Protein AF-M6JDD3-F1 (afdb_monomer_lite)

Foldseek 3Di:
DDDDPPVVVVVVCVVCPPDDPCLCPNPPHPVVVVVVVVVVVVVVVVVVVVVPPPPVNVVVVVVVVVVVVVD

Structure (mmCIF, N/CA/C/O backbone):
data_AF-M6JDD3-F1
#
_entry.id   AF-M6JDD3-F1
#
loop_
_atom_site.group_PDB
_atom_site.id
_atom_site.type_symbol
_atom_site.label_atom_id
_atom_site.label_alt_id
_atom_site.label_comp_id
_atom_site.label_asym_id
_atom_site.label_entity_id
_atom_site.label_seq_id
_atom_site.pdbx_PDB_ins_code
_atom_site.Cartn_x
_atom_site.Cartn_y
_atom_site.Cartn_z
_atom_site.occupancy
_atom_site.B_iso_or_equiv
_atom_site.auth_seq_id
_atom_site.auth_comp_id
_atom_site.auth_asym_id
_atom_site.auth_atom_id
_atom_site.pdbx_PDB_model_num
ATOM 1 N N . MET A 1 1 ? 10.069 23.859 24.177 1.00 37.94 1 MET A N 1
ATOM 2 C CA . MET A 1 1 ? 10.511 23.576 22.793 1.00 37.94 1 MET A CA 1
ATOM 3 C C . MET A 1 1 ? 9.574 22.531 22.199 1.00 37.94 1 MET A C 1
ATOM 5 O O . MET A 1 1 ? 9.815 21.342 22.361 1.00 37.94 1 MET A O 1
ATOM 9 N N . SER A 1 2 ? 8.453 22.951 21.607 1.00 55.41 2 SER A N 1
ATOM 10 C CA . SER A 1 2 ? 7.530 22.023 20.940 1.00 55.41 2 SER A CA 1
ATOM 11 C C . SER A 1 2 ? 8.161 21.587 19.621 1.00 55.41 2 SER A C 1
ATOM 13 O O . SER A 1 2 ? 8.508 22.441 18.807 1.00 55.41 2 SER A O 1
ATOM 15 N N . LYS A 1 3 ? 8.368 20.279 19.429 1.00 61.19 3 LYS A N 1
ATOM 16 C CA . LYS A 1 3 ? 8.832 19.730 18.145 1.00 61.19 3 LYS A CA 1
ATOM 17 C C . LYS A 1 3 ? 7.900 20.240 17.034 1.00 61.19 3 LYS A C 1
ATOM 19 O O . LYS A 1 3 ? 6.691 20.287 17.280 1.00 61.19 3 LYS A O 1
ATOM 24 N N . PRO A 1 4 ? 8.411 20.635 15.852 1.00 59.78 4 PRO A N 1
ATOM 25 C CA . PRO A 1 4 ? 7.542 20.981 14.735 1.00 59.78 4 PRO A CA 1
ATOM 26 C C . PRO A 1 4 ? 6.609 19.794 14.498 1.00 59.78 4 PRO A C 1
ATOM 28 O O . PRO A 1 4 ? 7.078 18.667 14.333 1.00 59.78 4 PRO A O 1
ATOM 31 N N . LYS A 1 5 ? 5.296 20.030 14.594 1.00 65.00 5 LYS A N 1
ATOM 32 C CA . LYS A 1 5 ? 4.287 18.994 14.370 1.00 65.00 5 LYS A CA 1
ATOM 33 C C . LYS A 1 5 ? 4.521 18.425 12.978 1.00 65.00 5 LYS A C 1
ATOM 35 O O . LYS A 1 5 ? 4.393 19.139 11.984 1.00 65.00 5 LYS A O 1
ATOM 40 N N . ASN A 1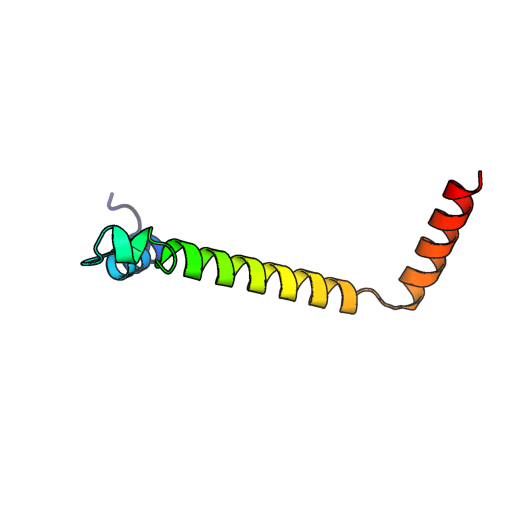 6 ? 4.925 17.163 12.919 1.00 84.31 6 ASN A N 1
ATOM 41 C CA . ASN A 1 6 ? 5.162 16.483 11.664 1.00 84.31 6 ASN A CA 1
ATOM 42 C C . ASN A 1 6 ? 3.796 16.204 11.026 1.00 84.31 6 ASN A C 1
ATOM 44 O O . ASN A 1 6 ? 3.116 15.246 11.382 1.00 84.31 6 ASN A O 1
ATOM 48 N N . GLN A 1 7 ? 3.372 17.082 10.117 1.00 85.56 7 GLN A N 1
ATOM 49 C CA . GLN A 1 7 ? 2.070 17.016 9.446 1.00 85.56 7 GLN A CA 1
ATOM 50 C C . GLN A 1 7 ? 1.831 15.649 8.784 1.00 85.56 7 GLN A C 1
ATOM 52 O O . GLN A 1 7 ? 0.707 15.154 8.763 1.00 85.56 7 GLN A O 1
ATOM 57 N N . VAL A 1 8 ? 2.900 15.009 8.302 1.00 85.31 8 VAL A N 1
ATOM 58 C CA . VAL A 1 8 ? 2.843 13.669 7.709 1.00 85.31 8 VAL A CA 1
ATOM 59 C C . VAL A 1 8 ? 2.455 12.619 8.749 1.00 85.31 8 VAL A C 1
ATOM 61 O O . VAL A 1 8 ? 1.636 11.751 8.462 1.00 85.31 8 VAL A O 1
ATOM 64 N N . GLU A 1 9 ? 2.995 12.705 9.965 1.00 86.44 9 GLU A N 1
ATOM 65 C CA . GLU A 1 9 ? 2.630 11.794 11.055 1.00 86.44 9 GLU A CA 1
ATOM 66 C C . GLU A 1 9 ? 1.176 11.993 11.489 1.00 86.44 9 GLU A C 1
ATOM 68 O O . GLU A 1 9 ? 0.478 11.010 11.711 1.00 86.44 9 GLU A O 1
ATOM 73 N N . GLU A 1 10 ? 0.681 13.233 11.553 1.00 89.56 10 GLU A N 1
ATOM 74 C CA . GLU A 1 10 ? -0.737 13.492 11.854 1.00 89.56 10 GLU A CA 1
ATOM 75 C C . GLU A 1 10 ? -1.664 12.898 10.789 1.00 89.56 10 GLU A C 1
ATOM 77 O O . GLU A 1 10 ? -2.644 12.236 11.123 1.00 89.56 10 GLU A O 1
ATOM 82 N N . GLN A 1 11 ? -1.332 13.068 9.509 1.00 89.19 11 GLN A N 1
ATOM 83 C CA . GLN A 1 11 ? -2.119 12.499 8.416 1.00 89.19 11 GLN A CA 1
ATOM 84 C C . GLN A 1 11 ? -2.093 10.967 8.417 1.00 89.19 11 GLN A C 1
ATOM 86 O O . GLN A 1 11 ? -3.124 10.342 8.178 1.00 89.19 11 GLN A O 1
ATOM 91 N N . LEU A 1 12 ? -0.940 10.355 8.708 1.00 86.81 12 LEU A N 1
ATOM 92 C CA . LEU A 1 12 ? -0.831 8.902 8.848 1.00 86.81 12 LEU A CA 1
ATOM 93 C C . LEU A 1 12 ? -1.639 8.395 10.043 1.00 86.81 12 LEU A C 1
ATOM 95 O O . LEU A 1 12 ? -2.351 7.401 9.916 1.00 86.81 12 LEU A O 1
ATOM 99 N N . ASN A 1 13 ? -1.581 9.095 11.175 1.00 89.56 13 ASN A N 1
ATOM 100 C CA . ASN A 1 13 ? -2.349 8.737 12.360 1.00 89.56 13 ASN A CA 1
ATOM 101 C C . ASN A 1 13 ? -3.853 8.796 12.090 1.00 89.56 13 ASN A C 1
ATOM 103 O O . ASN A 1 13 ? -4.548 7.839 12.415 1.00 89.56 13 ASN A O 1
ATOM 107 N N . GLU A 1 14 ? -4.357 9.847 11.437 1.00 91.38 14 GLU A N 1
ATOM 108 C CA . GLU A 1 14 ? -5.775 9.925 11.060 1.00 91.38 14 GLU A CA 1
ATOM 109 C C . GLU A 1 14 ? -6.171 8.853 10.030 1.00 91.38 14 GLU A C 1
ATOM 111 O O . GLU A 1 14 ? -7.280 8.331 10.090 1.00 91.38 14 GLU A O 1
ATOM 116 N N . LEU A 1 15 ? -5.263 8.455 9.132 1.00 87.88 15 LEU A N 1
ATOM 117 C CA . LEU A 1 15 ? -5.513 7.385 8.159 1.00 87.88 15 LEU A CA 1
ATOM 118 C C . LEU A 1 15 ? -5.625 5.992 8.810 1.00 87.88 15 LEU A C 1
ATOM 120 O O . LEU A 1 15 ? -6.327 5.120 8.293 1.00 87.88 15 LEU A O 1
ATOM 124 N N . ILE A 1 16 ? -4.910 5.769 9.916 1.00 91.06 16 ILE A N 1
ATOM 125 C CA . ILE A 1 16 ? -4.873 4.495 10.657 1.00 91.06 16 ILE A CA 1
ATOM 126 C C . ILE A 1 16 ? -5.971 4.444 11.731 1.00 91.06 16 ILE A C 1
ATOM 128 O O . ILE A 1 16 ? -6.440 3.368 12.103 1.00 91.06 16 ILE A O 1
ATOM 132 N N . LYS A 1 17 ? -6.400 5.603 12.229 1.00 92.88 17 LYS A N 1
ATOM 133 C CA . LYS A 1 17 ? -7.367 5.742 13.318 1.00 92.88 17 LYS A CA 1
ATOM 134 C C . LYS A 1 17 ? -8.669 4.996 13.035 1.00 92.88 17 LYS A C 1
ATOM 136 O O . LYS A 1 17 ? -9.286 5.151 11.987 1.00 92.88 17 LYS A O 1
ATOM 141 N N . GLY A 1 18 ? -9.096 4.197 14.010 1.00 90.06 18 GLY A N 1
ATOM 142 C CA . GLY A 1 18 ? -10.350 3.446 13.940 1.00 90.06 18 GLY A CA 1
ATOM 143 C C . GLY A 1 18 ? -10.329 2.236 13.002 1.00 90.06 18 GLY A C 1
ATOM 144 O O . GLY A 1 18 ? -11.335 1.538 12.943 1.00 90.06 18 GLY A O 1
ATOM 145 N N . LYS A 1 19 ? -9.217 1.950 12.308 1.00 92.06 19 LYS A N 1
ATOM 146 C CA . LYS A 1 19 ? -9.081 0.719 11.522 1.00 92.06 19 LYS A CA 1
ATOM 147 C C . LYS A 1 19 ? -8.837 -0.472 12.430 1.00 92.06 19 LYS A C 1
ATOM 149 O O . LYS A 1 19 ? -8.001 -0.432 13.334 1.00 92.06 19 LYS A O 1
ATOM 154 N N . THR A 1 20 ? -9.535 -1.557 12.145 1.00 94.19 20 THR A N 1
ATOM 155 C CA . THR A 1 20 ? -9.252 -2.854 12.750 1.00 94.19 20 THR A CA 1
ATOM 156 C C . THR A 1 20 ? -7.932 -3.428 12.216 1.00 94.19 20 THR A C 1
ATOM 158 O O . THR A 1 20 ? -7.466 -3.036 11.140 1.00 94.19 20 THR A O 1
ATOM 161 N N . PRO A 1 21 ? -7.313 -4.388 12.930 1.00 91.25 21 PRO A N 1
ATOM 162 C CA . PRO A 1 21 ? -6.116 -5.069 12.443 1.00 91.25 21 PRO A CA 1
ATOM 163 C C . PRO A 1 21 ? -6.293 -5.694 11.054 1.00 91.25 21 PRO A C 1
ATOM 165 O O . PRO A 1 21 ? -5.377 -5.613 10.241 1.00 91.25 21 PRO A O 1
ATOM 168 N N . GLU A 1 22 ? -7.472 -6.243 10.749 1.00 92.19 22 GLU A N 1
ATOM 169 C CA . GLU A 1 22 ? -7.773 -6.832 9.437 1.00 92.19 22 GLU A CA 1
ATOM 170 C C . GLU A 1 22 ? -7.850 -5.761 8.336 1.00 92.19 22 GLU A C 1
ATOM 172 O O . GLU A 1 22 ? -7.284 -5.919 7.258 1.00 92.19 22 GLU A O 1
ATOM 177 N N . GLU A 1 23 ? -8.457 -4.607 8.610 1.00 92.81 23 GLU A N 1
ATOM 178 C CA . GLU A 1 23 ? -8.512 -3.494 7.650 1.00 92.81 23 GLU A CA 1
ATOM 179 C C . GLU A 1 23 ? -7.151 -2.818 7.430 1.00 92.81 23 GLU A C 1
ATOM 181 O O . GLU A 1 23 ? -6.949 -2.136 6.420 1.00 92.81 23 GLU A O 1
ATOM 186 N N . PHE A 1 24 ? -6.214 -2.968 8.368 1.00 93.25 24 PHE A N 1
ATOM 187 C CA . PHE A 1 24 ? -4.865 -2.421 8.249 1.00 93.25 24 PHE A CA 1
ATOM 188 C C . PHE A 1 24 ? -3.880 -3.414 7.607 1.00 93.25 24 PHE A C 1
ATOM 190 O O . PHE A 1 24 ? -3.196 -3.047 6.647 1.00 93.25 24 PHE A O 1
ATOM 197 N N . LEU A 1 25 ? -3.832 -4.658 8.100 1.00 92.31 25 LEU A N 1
ATOM 198 C CA . LEU A 1 25 ? -2.845 -5.694 7.744 1.00 92.31 25 LEU A CA 1
ATOM 199 C C . LEU A 1 25 ? -3.399 -6.853 6.909 1.00 92.31 25 LEU A C 1
ATOM 201 O O . LEU A 1 25 ? -2.604 -7.637 6.393 1.00 92.31 25 LEU A O 1
ATOM 205 N N . GLY A 1 26 ? -4.720 -6.987 6.788 1.00 91.62 26 GLY A N 1
ATOM 206 C CA . GLY A 1 26 ? -5.355 -8.091 6.076 1.00 91.62 26 GLY A CA 1
ATOM 207 C C . GLY A 1 26 ? -4.990 -8.143 4.593 1.00 91.62 26 GLY A C 1
ATOM 208 O O . GLY A 1 26 ? -4.323 -7.264 4.036 1.00 91.62 26 GLY A O 1
ATOM 209 N N . ASN A 1 27 ? -5.469 -9.180 3.906 1.00 88.44 27 ASN A N 1
ATOM 210 C CA . ASN A 1 27 ? -5.114 -9.443 2.506 1.00 88.44 27 ASN A CA 1
ATOM 211 C C . ASN A 1 27 ? -5.497 -8.322 1.530 1.00 88.44 27 ASN A C 1
ATOM 213 O O . ASN A 1 27 ? -4.934 -8.260 0.436 1.00 88.44 27 ASN A O 1
ATOM 217 N N . GLU A 1 28 ? -6.409 -7.436 1.912 1.00 89.88 28 GLU A N 1
ATOM 218 C CA . GLU A 1 28 ? -6.758 -6.215 1.176 1.00 89.88 28 GLU A CA 1
ATOM 219 C C . GLU A 1 28 ? -6.600 -4.951 2.031 1.00 89.88 28 GLU A C 1
ATOM 221 O O . GLU A 1 28 ? -7.079 -3.877 1.665 1.00 89.88 28 GLU A O 1
ATOM 226 N N . GLY A 1 29 ? -5.895 -5.077 3.156 1.00 92.81 29 GLY A N 1
ATOM 227 C CA . GLY A 1 29 ? -5.702 -4.024 4.134 1.00 92.81 29 GLY A CA 1
ATOM 228 C C . GLY A 1 29 ? -4.929 -2.825 3.591 1.00 92.81 29 GLY A C 1
ATOM 229 O O . GLY A 1 29 ? -4.206 -2.892 2.586 1.00 92.81 29 GLY A O 1
ATOM 230 N N . LEU A 1 30 ? -5.069 -1.706 4.300 1.00 92.88 30 LEU A N 1
ATOM 231 C CA . LEU A 1 30 ? -4.491 -0.410 3.953 1.00 92.88 30 LEU A CA 1
ATOM 232 C C . LEU A 1 30 ? -2.996 -0.498 3.618 1.00 92.88 30 LEU A C 1
ATOM 234 O O . LEU A 1 30 ? -2.551 0.112 2.644 1.00 92.88 30 LEU A O 1
ATOM 238 N N . LEU A 1 31 ? -2.220 -1.263 4.393 1.00 92.62 31 LEU A N 1
ATOM 239 C CA . LEU A 1 31 ? -0.778 -1.375 4.188 1.00 92.62 31 LEU A CA 1
ATOM 240 C C . LEU A 1 31 ? -0.454 -1.921 2.791 1.00 92.62 31 LEU A C 1
ATOM 242 O O . LEU A 1 31 ? 0.349 -1.336 2.065 1.00 92.62 31 LEU A O 1
ATOM 246 N N . LYS A 1 32 ? -1.141 -2.986 2.367 1.00 93.44 32 LYS A N 1
ATOM 247 C CA . LYS A 1 32 ? -0.945 -3.594 1.046 1.00 93.44 32 LYS A CA 1
ATOM 248 C C . LYS A 1 32 ? -1.324 -2.634 -0.080 1.00 93.44 32 LYS A C 1
ATOM 250 O O . LYS A 1 32 ? -0.625 -2.561 -1.095 1.00 93.44 32 LYS A O 1
ATOM 255 N N . GLN A 1 33 ? -2.409 -1.881 0.094 1.00 93.94 33 GLN A N 1
ATOM 256 C CA . GLN A 1 33 ? -2.850 -0.880 -0.878 1.00 93.94 33 GLN A CA 1
ATOM 257 C C . GLN A 1 33 ? -1.819 0.249 -1.035 1.00 93.94 33 GLN A C 1
ATOM 259 O O . GLN A 1 33 ? -1.460 0.600 -2.163 1.00 93.94 33 GLN A O 1
ATOM 264 N N . LEU A 1 34 ? -1.277 0.760 0.076 1.00 93.56 34 LEU A N 1
ATOM 265 C CA . LEU A 1 34 ? -0.221 1.777 0.069 1.00 93.56 34 LEU A CA 1
ATOM 266 C C . LEU A 1 34 ? 1.061 1.258 -0.591 1.00 93.56 34 LEU A C 1
ATOM 268 O O . LEU A 1 34 ? 1.625 1.934 -1.455 1.00 93.56 34 LEU A O 1
ATOM 272 N 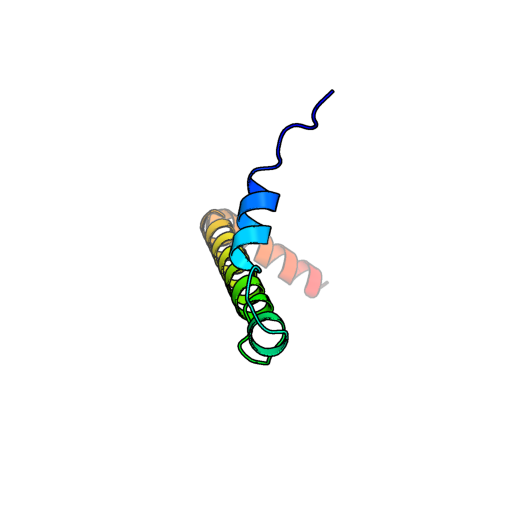N . THR A 1 35 ? 1.492 0.037 -0.264 1.00 92.94 35 THR A N 1
ATOM 273 C CA . THR A 1 35 ? 2.651 -0.596 -0.908 1.00 92.94 35 THR A CA 1
ATOM 274 C C . THR A 1 35 ? 2.453 -0.718 -2.419 1.00 92.94 35 THR A C 1
ATOM 276 O O . THR A 1 35 ? 3.349 -0.363 -3.186 1.00 92.94 35 THR A O 1
ATOM 279 N N . LYS A 1 36 ? 1.266 -1.140 -2.877 1.00 95.38 36 LYS A N 1
ATOM 280 C CA . LYS A 1 36 ? 0.947 -1.231 -4.310 1.00 95.38 36 LYS A CA 1
ATOM 281 C C . LYS A 1 36 ? 1.034 0.133 -5.000 1.00 95.38 36 LYS A C 1
ATOM 283 O O . LYS A 1 36 ? 1.614 0.231 -6.081 1.00 95.38 36 LYS A O 1
ATOM 288 N N . ALA A 1 37 ? 0.508 1.184 -4.372 1.00 94.19 37 ALA A N 1
ATOM 289 C CA . ALA A 1 37 ? 0.576 2.542 -4.905 1.00 94.19 37 ALA A CA 1
ATOM 290 C C . ALA A 1 37 ? 2.026 3.053 -5.022 1.00 94.19 37 ALA A C 1
ATOM 292 O O . ALA A 1 37 ? 2.387 3.666 -6.030 1.00 94.19 37 ALA A O 1
ATOM 293 N N . LEU A 1 38 ? 2.877 2.763 -4.031 1.00 93.94 38 LEU A N 1
ATOM 294 C CA . LEU A 1 38 ? 4.298 3.125 -4.059 1.00 93.94 38 LEU A CA 1
ATOM 295 C C . LEU A 1 38 ? 5.062 2.388 -5.165 1.00 93.94 38 LEU A C 1
ATOM 297 O O . LEU A 1 38 ? 5.817 3.021 -5.905 1.00 93.94 38 LEU A O 1
ATOM 301 N N . ILE A 1 39 ? 4.830 1.081 -5.321 1.00 93.94 39 ILE A N 1
ATOM 302 C CA . ILE A 1 39 ? 5.445 0.274 -6.386 1.00 93.94 39 ILE A CA 1
ATOM 303 C C . ILE A 1 39 ? 5.033 0.800 -7.764 1.00 93.94 39 ILE A C 1
ATOM 305 O O . ILE A 1 39 ? 5.883 1.002 -8.629 1.00 93.94 39 ILE A O 1
ATOM 309 N N . GLU A 1 40 ? 3.746 1.078 -7.969 1.00 95.44 40 GLU A N 1
ATOM 310 C CA . GLU A 1 40 ? 3.240 1.608 -9.237 1.00 95.44 40 GLU A CA 1
ATOM 311 C C . GLU A 1 40 ? 3.845 2.984 -9.554 1.00 95.44 40 GLU A C 1
ATOM 313 O O . GLU A 1 40 ? 4.269 3.248 -10.683 1.00 95.44 40 GLU A O 1
ATOM 318 N N . ARG A 1 41 ? 3.977 3.856 -8.547 1.00 91.75 41 ARG A N 1
ATOM 319 C CA . ARG A 1 41 ? 4.657 5.149 -8.700 1.00 91.75 41 ARG A CA 1
ATOM 320 C C . ARG A 1 41 ? 6.129 4.977 -9.082 1.00 91.75 41 ARG A C 1
ATOM 322 O O . ARG A 1 41 ? 6.604 5.680 -9.976 1.00 91.75 41 ARG A O 1
ATOM 329 N N . ALA A 1 42 ? 6.842 4.055 -8.438 1.00 88.62 42 ALA A N 1
ATOM 330 C CA . ALA A 1 42 ? 8.236 3.759 -8.757 1.00 88.62 42 ALA A CA 1
ATOM 331 C C . ALA A 1 42 ? 8.381 3.219 -10.189 1.00 88.62 42 ALA A C 1
ATOM 333 O O . ALA A 1 42 ? 9.211 3.710 -10.953 1.00 88.62 42 ALA A O 1
ATOM 334 N N . ARG A 1 43 ? 7.507 2.291 -10.597 1.00 86.25 43 ARG A N 1
ATOM 335 C CA . ARG A 1 43 ? 7.473 1.736 -11.956 1.00 86.25 43 ARG A CA 1
ATOM 336 C C . ARG A 1 43 ? 7.258 2.817 -13.013 1.00 86.25 43 ARG A C 1
ATOM 338 O O . ARG A 1 43 ? 7.971 2.850 -14.019 1.00 86.25 43 ARG A O 1
ATOM 345 N N . ARG A 1 44 ? 6.302 3.724 -12.788 1.00 84.94 44 ARG A N 1
ATOM 346 C CA . ARG A 1 44 ? 6.052 4.858 -13.694 1.00 84.94 44 ARG A CA 1
ATOM 347 C C . ARG A 1 44 ? 7.272 5.756 -13.820 1.00 84.94 44 ARG A C 1
ATOM 349 O O . ARG A 1 44 ? 7.595 6.171 -14.927 1.00 84.94 44 ARG A O 1
ATOM 356 N N . ARG A 1 45 ? 7.965 6.023 -12.711 1.00 79.12 45 ARG A N 1
ATOM 357 C CA . ARG A 1 45 ? 9.181 6.839 -12.712 1.00 79.12 45 ARG A CA 1
ATOM 358 C C . ARG A 1 45 ? 10.304 6.195 -13.526 1.00 79.12 45 ARG A C 1
ATOM 360 O O . ARG A 1 45 ? 10.809 6.848 -14.426 1.00 79.12 45 ARG A O 1
ATOM 367 N N . ILE A 1 46 ? 10.584 4.907 -13.315 1.00 75.69 46 ILE A N 1
ATOM 368 C CA . ILE A 1 46 ? 11.572 4.155 -14.113 1.00 75.69 46 ILE A CA 1
ATOM 369 C C . ILE A 1 46 ? 11.213 4.202 -15.605 1.00 75.69 46 ILE A C 1
ATOM 371 O O . ILE A 1 46 ? 12.064 4.459 -16.448 1.00 75.69 46 ILE A O 1
ATOM 375 N N . THR A 1 47 ? 9.932 4.020 -15.939 1.00 69.25 47 THR A N 1
ATOM 376 C CA . THR A 1 47 ? 9.459 4.082 -17.332 1.00 69.25 47 THR A CA 1
ATOM 377 C C . THR A 1 47 ? 9.660 5.472 -17.947 1.00 69.25 47 THR A C 1
ATOM 379 O O . THR A 1 47 ? 10.032 5.587 -19.113 1.00 69.25 47 THR A O 1
ATOM 382 N N . LEU A 1 48 ? 9.404 6.539 -17.185 1.00 65.88 48 LEU A N 1
ATOM 383 C CA . LEU A 1 48 ? 9.643 7.914 -17.626 1.00 65.88 48 LEU A CA 1
ATOM 384 C C . LEU A 1 48 ? 11.136 8.198 -17.810 1.00 65.88 48 LEU A C 1
ATOM 386 O O . LEU A 1 48 ? 11.501 8.836 -18.793 1.00 65.88 48 LEU A O 1
ATOM 390 N N . ASP A 1 49 ? 11.984 7.699 -16.914 1.00 64.50 49 ASP A N 1
ATOM 391 C CA . ASP A 1 49 ? 13.435 7.848 -17.011 1.00 64.50 49 ASP A CA 1
ATOM 392 C C . ASP A 1 49 ? 13.979 7.108 -18.244 1.00 64.50 49 ASP A C 1
ATOM 394 O O . ASP A 1 49 ? 14.741 7.687 -19.012 1.00 64.50 49 ASP A O 1
ATOM 398 N N . MET A 1 50 ? 13.489 5.898 -18.541 1.00 61.22 50 MET A N 1
ATOM 399 C CA . MET A 1 50 ? 13.835 5.175 -19.774 1.00 61.22 50 MET A CA 1
ATOM 400 C C . MET A 1 50 ? 13.410 5.920 -21.046 1.00 61.22 50 MET A C 1
ATOM 402 O O . MET A 1 50 ? 14.148 5.930 -22.025 1.00 61.22 50 MET A O 1
ATOM 406 N N . LYS A 1 51 ? 12.241 6.576 -21.045 1.00 64.12 51 LYS A N 1
ATOM 407 C CA . LYS A 1 51 ? 11.784 7.399 -22.182 1.00 64.12 51 LYS A CA 1
ATOM 408 C C . LYS A 1 51 ? 12.598 8.682 -22.368 1.00 64.12 51 LYS A C 1
ATOM 410 O O . LYS A 1 51 ? 12.555 9.264 -23.449 1.00 64.12 51 LYS A O 1
ATOM 415 N N . ARG A 1 52 ? 13.291 9.149 -21.325 1.00 65.75 52 ARG A N 1
ATOM 416 C CA . ARG A 1 52 ? 14.168 10.326 -21.381 1.00 65.75 52 ARG A CA 1
ATOM 417 C C . ARG A 1 52 ? 15.557 10.009 -21.926 1.00 65.75 52 ARG A C 1
ATOM 419 O O . ARG A 1 52 ? 16.241 10.944 -22.327 1.00 65.75 52 ARG A O 1
ATOM 426 N N . ILE A 1 53 ? 15.957 8.737 -21.977 1.00 63.19 53 ILE A N 1
ATOM 427 C CA . ILE A 1 53 ? 17.192 8.326 -22.647 1.00 63.19 53 ILE A CA 1
ATOM 428 C C . ILE A 1 53 ? 16.946 8.440 -24.157 1.00 63.19 53 ILE A C 1
ATOM 430 O O . ILE A 1 53 ? 16.081 7.738 -24.691 1.00 63.19 53 ILE A O 1
ATOM 434 N N . PRO A 1 54 ? 17.646 9.332 -24.874 1.00 64.00 54 PRO A N 1
ATOM 435 C CA . PRO A 1 54 ? 17.433 9.466 -26.302 1.00 64.00 54 PRO A CA 1
ATOM 436 C C . PRO A 1 54 ? 17.890 8.173 -26.988 1.00 64.00 54 PRO A C 1
ATOM 438 O O . PRO A 1 54 ? 18.986 7.682 -26.737 1.00 64.00 54 PRO A O 1
ATOM 441 N N . LEU A 1 55 ? 17.063 7.629 -27.888 1.00 61.06 55 LEU A N 1
ATOM 442 C CA . LEU A 1 55 ? 17.312 6.365 -28.610 1.00 61.06 55 LEU A CA 1
ATOM 443 C C . LEU A 1 55 ? 18.724 6.268 -29.220 1.00 61.06 55 LEU A C 1
ATOM 445 O O . LEU A 1 55 ? 19.289 5.181 -29.302 1.00 61.06 55 LEU A O 1
ATOM 449 N N . ARG A 1 56 ? 19.316 7.411 -29.591 1.00 62.38 56 ARG A N 1
ATOM 450 C CA . ARG A 1 56 ? 20.688 7.529 -30.109 1.00 62.38 56 ARG A CA 1
ATOM 451 C C . ARG A 1 56 ? 21.783 7.079 -29.129 1.00 62.38 56 ARG A C 1
ATOM 453 O O . ARG A 1 56 ? 22.853 6.700 -29.579 1.00 62.38 56 ARG A O 1
ATOM 460 N N . GLU A 1 57 ? 21.529 7.132 -27.823 1.00 63.59 57 GLU A N 1
ATOM 461 C CA . GLU A 1 57 ? 22.464 6.723 -26.762 1.00 63.59 57 GLU A CA 1
ATOM 462 C C . GLU A 1 57 ? 22.288 5.244 -26.381 1.00 63.59 57 GLU A C 1
ATOM 464 O O . GLU A 1 57 ? 23.221 4.615 -25.892 1.00 63.59 57 GLU A O 1
ATOM 469 N N . ILE A 1 58 ? 21.121 4.654 -26.670 1.00 64.12 58 ILE A N 1
ATOM 470 C CA . ILE A 1 58 ? 20.813 3.250 -26.359 1.00 64.12 58 ILE A CA 1
ATOM 471 C C . ILE A 1 58 ? 21.514 2.310 -27.345 1.00 64.12 58 ILE A C 1
ATOM 473 O O . ILE A 1 58 ? 22.159 1.352 -26.927 1.00 64.12 58 ILE A O 1
ATOM 477 N N . THR A 1 59 ? 21.437 2.604 -28.647 1.00 65.25 59 THR A N 1
ATOM 478 C CA . THR A 1 59 ? 22.012 1.771 -29.717 1.00 65.25 59 THR A CA 1
ATOM 479 C C . THR A 1 59 ? 23.508 1.460 -29.528 1.00 65.25 59 THR A C 1
ATOM 481 O O . THR A 1 59 ? 23.855 0.275 -29.546 1.00 65.25 59 THR A O 1
ATOM 484 N N . PRO A 1 60 ? 24.402 2.447 -29.304 1.00 67.62 60 PRO A N 1
ATOM 485 C CA . PRO A 1 60 ? 25.823 2.170 -29.088 1.00 67.62 60 PRO A CA 1
ATOM 486 C C . PRO A 1 60 ? 26.088 1.378 -27.798 1.00 67.62 60 PRO A C 1
ATOM 488 O O . PRO A 1 60 ? 26.870 0.430 -27.833 1.00 67.62 60 PRO A O 1
ATOM 491 N N . ALA A 1 61 ? 25.386 1.672 -26.697 1.00 71.69 61 ALA A N 1
ATOM 492 C CA . ALA A 1 61 ? 25.540 0.938 -25.438 1.00 71.69 61 ALA A CA 1
ATOM 493 C C . ALA A 1 61 ? 25.140 -0.543 -25.582 1.00 71.69 61 ALA A C 1
ATOM 495 O O . ALA A 1 61 ? 25.853 -1.437 -25.127 1.00 71.69 61 ALA A O 1
ATO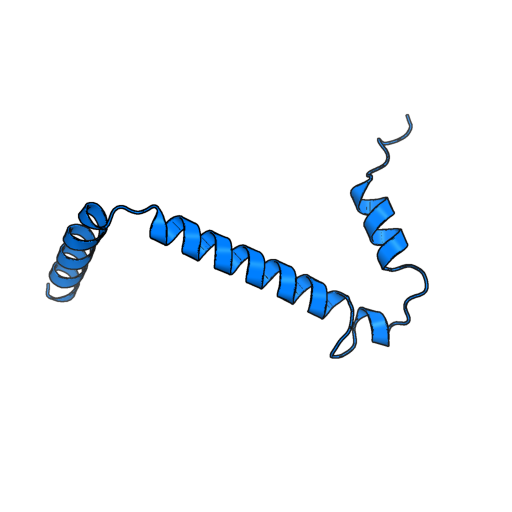M 496 N N . THR A 1 62 ? 24.047 -0.834 -26.297 1.00 72.69 62 THR A N 1
ATOM 497 C CA . THR A 1 62 ? 23.668 -2.225 -26.600 1.00 72.69 62 THR A CA 1
ATOM 498 C C . THR A 1 62 ? 24.676 -2.940 -27.502 1.00 72.69 62 THR A C 1
ATOM 500 O O . THR A 1 62 ? 24.919 -4.130 -27.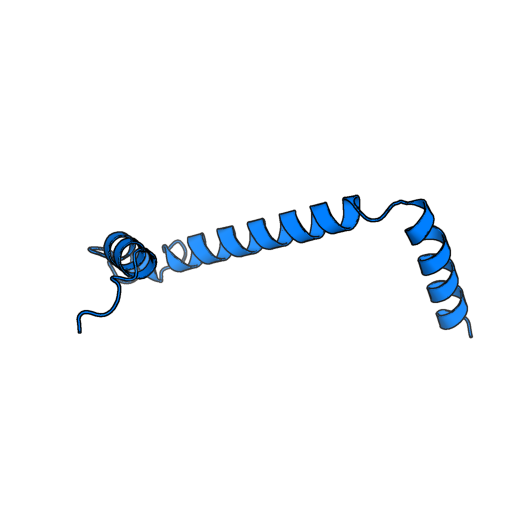307 1.00 72.69 62 THR A O 1
ATOM 503 N N . GLN A 1 63 ? 25.294 -2.248 -28.465 1.00 72.00 63 GLN A N 1
ATOM 504 C CA . GLN A 1 63 ? 26.333 -2.844 -29.314 1.00 72.00 63 GLN A CA 1
ATOM 505 C C . GLN A 1 63 ? 27.603 -3.175 -28.524 1.00 72.00 63 GLN A C 1
ATOM 507 O O . GLN A 1 63 ? 28.199 -4.232 -28.738 1.00 72.00 63 GLN A O 1
ATOM 512 N N . GLU A 1 64 ? 27.993 -2.311 -27.588 1.00 77.38 64 GLU A N 1
ATOM 513 C CA . GLU A 1 64 ? 29.144 -2.533 -26.716 1.00 77.38 64 GLU A CA 1
ATOM 514 C C . GLU A 1 64 ? 28.925 -3.737 -25.788 1.00 77.38 64 GLU A C 1
ATOM 516 O O . GLU A 1 64 ? 29.775 -4.625 -25.722 1.00 77.38 64 GLU A O 1
ATOM 521 N N . MET A 1 65 ? 27.743 -3.854 -25.174 1.00 77.00 65 MET A N 1
ATOM 522 C CA . MET A 1 65 ? 27.385 -5.016 -24.349 1.00 77.00 65 MET A CA 1
ATOM 523 C C . MET A 1 65 ? 27.420 -6.334 -25.139 1.00 77.00 65 MET A C 1
ATOM 525 O O . MET A 1 65 ? 27.927 -7.340 -24.644 1.00 77.00 65 MET A O 1
ATOM 529 N N . VAL A 1 66 ? 26.926 -6.339 -26.384 1.00 76.50 66 VAL A N 1
ATOM 530 C CA . VAL A 1 66 ? 26.974 -7.522 -27.264 1.00 76.50 66 VAL A CA 1
ATOM 531 C C . VAL A 1 66 ? 28.410 -7.877 -27.651 1.00 76.50 66 VAL A C 1
ATOM 533 O O . VAL A 1 66 ? 28.736 -9.057 -27.760 1.00 76.50 66 VAL A O 1
ATOM 536 N N . ARG A 1 67 ? 29.275 -6.882 -27.865 1.00 83.81 67 ARG A N 1
ATOM 537 C CA . ARG A 1 67 ? 30.694 -7.102 -28.164 1.00 83.81 67 ARG A CA 1
ATOM 538 C C . ARG A 1 67 ? 31.429 -7.711 -26.968 1.00 83.81 67 ARG A C 1
ATOM 540 O O . ARG A 1 67 ? 32.169 -8.672 -27.158 1.00 83.81 67 ARG A O 1
ATOM 547 N N . VAL A 1 68 ? 31.203 -7.188 -25.761 1.00 80.75 68 VAL A N 1
ATOM 548 C CA . VAL A 1 68 ? 31.802 -7.711 -24.521 1.00 80.75 68 VAL A CA 1
ATOM 549 C C . VAL A 1 68 ? 31.332 -9.138 -24.241 1.00 80.75 68 VAL A C 1
ATOM 551 O O . VAL A 1 68 ? 32.149 -9.978 -23.903 1.00 80.75 68 VAL A O 1
ATOM 554 N N . ALA A 1 69 ? 30.051 -9.453 -24.456 1.00 75.12 69 ALA A N 1
ATOM 555 C CA . ALA A 1 69 ? 29.523 -10.806 -24.253 1.00 75.12 69 ALA A CA 1
ATOM 556 C C . ALA A 1 69 ? 30.025 -11.847 -25.277 1.00 75.12 69 ALA A C 1
ATOM 558 O O . ALA A 1 69 ? 29.856 -13.045 -25.065 1.00 75.12 69 ALA A O 1
ATOM 559 N N . LYS A 1 70 ? 30.583 -11.399 -26.408 1.00 79.25 70 LYS A N 1
ATOM 560 C CA . LYS A 1 70 ? 31.166 -12.252 -27.458 1.00 79.25 70 LYS A CA 1
ATOM 561 C C . LYS A 1 70 ? 32.694 -12.370 -27.3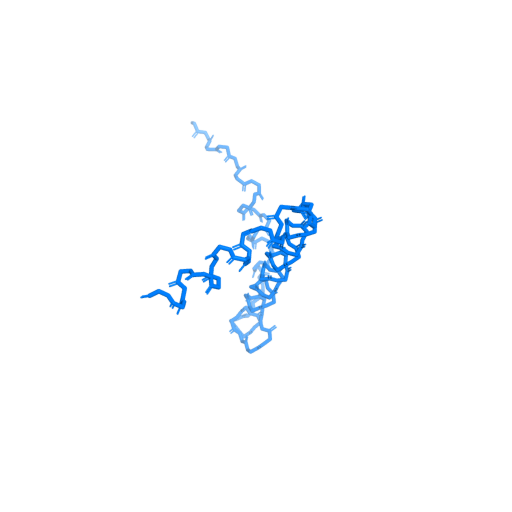69 1.00 79.25 70 LYS A C 1
ATOM 563 O O . LYS A 1 70 ? 33.271 -13.053 -28.212 1.00 79.25 70 LYS A O 1
ATOM 568 N N . SER A 1 71 ? 33.323 -11.666 -26.425 1.00 64.69 71 SER A N 1
ATOM 569 C CA . SER A 1 71 ? 34.767 -11.711 -26.148 1.00 64.69 71 SER A CA 1
ATOM 570 C C . SER A 1 71 ? 35.044 -12.670 -24.996 1.00 64.69 71 SER A C 1
ATOM 572 O O . SER A 1 71 ? 36.116 -13.306 -25.029 1.00 64.69 71 SER A O 1
#

pLDDT: mean 80.44, std 13.16, r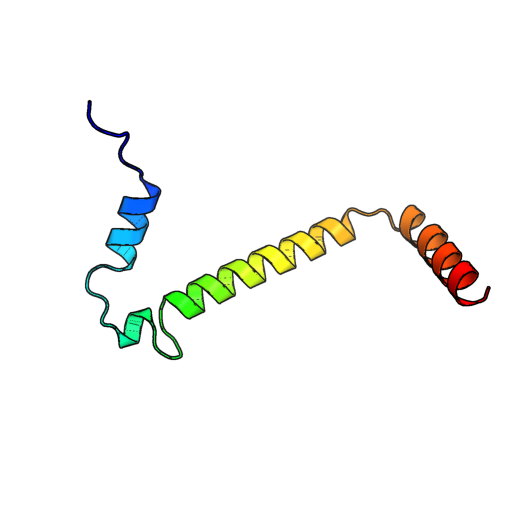ange [37.94, 95.44]

Radius of gyration: 22.07 Å; chains: 1; bounding box: 45×36×53 Å

Organism: NCBI:txid1049976

Sequence (71 aa):
MSKPKNQVEEQLNELIKGKTPEEFLGNEGLLKQLTKALIERARRRITLDMKRIPLREITPATQEMVRVAKS

Secondary structure (DSSP, 8-state):
-PPP--HHHHHHHHHHTT--HHHHHSTT-HHHHHHHHHHHHHHHHHHHHHHHS-HHHHHHHHHHHHHHHT-